Protein AF-A0A8R7Q4R1-F1 (afdb_monomer_lite)

Foldseek 3Di:
DDDDDDDDDDDDDPPDPVVVVVVVVVVVVVVVVVVVVVVVVVVVVVVVVVVVVLVVLCVVLVVPDPDDDSVNSVVSVVVVVVVVVVVVVVVVVVVVVVVVVVVVVVVVVVVVVVVVVVVVVVVVVVVVVVVVVVVVVVVVCVVVDDDDDDDDDDDDDDDDDDD

Organism: Triticum urartu (NCBI:txid4572)

Sequence (163 aa):
MVADAQSSNSMAGSSSSAAEKHVDRLVFSYLSSSIHFHLSDDLCAVGDQLNDLFVELSSMLDHDRQNSGKATVLGDAARVLRDLITQVESLRKEQSTLLTEHQYVSSEKTKLQDENTTLRAQIIELQNELRARIGNNSVNLCSLGVPHPIGRSYTTNLATHPT

pLDDT: mean 78.42, std 20.01, range [39.06, 98.75]

Radius of gyration: 53.76 Å; chains: 1; bounding box: 153×29×127 Å

Secondary structure (DSSP, 8-state):
----------------HHHHHHHHHHHHHHHHHHHHHHHHHHHHHHHHHHHHHHHHHHHHTT---TT--HHHHHHHHHHHHHHHHHHHHHHHHHHHHHHHHHHHHHHHHHHHHHHHHHHHHHHHHHHHHHHHHHHHHHHHHTTS-------------------

InterPro domains:
  IPR036638 Helix-loop-helix DNA-binding domain superfamily [G3DSA:4.10.280.10] (48-110)
  IPR036638 Helix-loop-helix DNA-binding domain superfamily [SSF47459] (48-101)
  IPR057075 Iron-related transcription factor 3, bHLH domain [PF23177] (48-121)

Structure (mmCIF, N/CA/C/O backbone):
data_AF-A0A8R7Q4R1-F1
#
_entry.id   AF-A0A8R7Q4R1-F1
#
loop_
_atom_site.group_PDB
_atom_site.id
_atom_site.type_symbol
_atom_site.label_atom_id
_atom_site.label_alt_id
_atom_site.label_comp_id
_atom_site.label_asym_id
_atom_site.label_entity_id
_atom_site.label_seq_id
_atom_site.pdbx_PDB_ins_code
_atom_site.Cartn_x
_atom_site.Cartn_y
_atom_site.Cartn_z
_atom_site.occupancy
_atom_site.B_iso_or_equiv
_atom_site.auth_seq_id
_atom_site.auth_comp_id
_atom_site.auth_asym_id
_atom_site.auth_atom_id
_atom_site.pdbx_PDB_model_num
ATOM 1 N N . MET A 1 1 ? 104.765 -3.222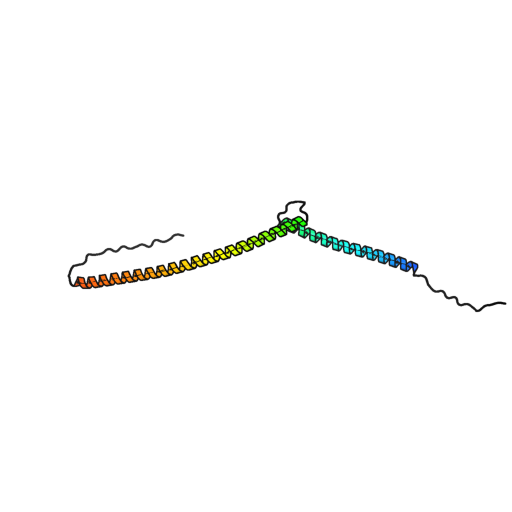 -63.427 1.00 41.38 1 MET A N 1
ATOM 2 C CA . MET A 1 1 ? 104.046 -4.275 -64.175 1.00 41.38 1 MET A CA 1
ATOM 3 C C . MET A 1 1 ? 103.553 -5.299 -63.158 1.00 41.38 1 MET A C 1
ATOM 5 O O . MET A 1 1 ? 104.391 -5.804 -62.430 1.00 41.38 1 MET A O 1
ATOM 9 N N . VAL A 1 2 ? 102.252 -5.247 -62.830 1.00 43.53 2 VAL A N 1
ATOM 10 C CA . VAL A 1 2 ? 101.205 -6.272 -63.123 1.00 43.53 2 VAL A CA 1
ATOM 11 C C . VAL A 1 2 ? 101.366 -7.495 -62.196 1.00 43.53 2 VAL A C 1
ATOM 13 O O . VAL A 1 2 ? 102.345 -8.212 -62.332 1.00 43.53 2 VAL A O 1
ATOM 16 N N . ALA A 1 3 ? 100.659 -7.591 -61.061 1.00 54.75 3 ALA A N 1
ATOM 17 C CA . ALA A 1 3 ? 99.240 -7.950 -60.838 1.00 54.75 3 ALA A CA 1
ATOM 18 C C . ALA A 1 3 ? 98.929 -9.438 -61.112 1.00 54.75 3 ALA A C 1
ATOM 20 O O . ALA A 1 3 ? 99.067 -9.891 -62.240 1.00 54.75 3 ALA A O 1
ATOM 21 N N . ASP A 1 4 ? 98.583 -10.193 -60.059 1.00 48.62 4 ASP A N 1
ATOM 22 C CA . ASP A 1 4 ? 97.264 -10.829 -59.857 1.00 48.62 4 ASP A CA 1
ATOM 23 C C . ASP A 1 4 ? 97.340 -12.024 -58.891 1.00 48.62 4 ASP A C 1
ATOM 25 O O . ASP A 1 4 ? 98.078 -12.989 -59.087 1.00 48.62 4 ASP A O 1
ATOM 29 N N . ALA A 1 5 ? 96.538 -11.939 -57.826 1.00 61.22 5 ALA A N 1
ATOM 30 C CA . ALA A 1 5 ? 96.245 -13.024 -56.901 1.00 61.22 5 ALA A CA 1
ATOM 31 C C . ALA A 1 5 ? 94.917 -13.680 -57.304 1.00 61.22 5 ALA A C 1
ATOM 33 O O . ALA A 1 5 ? 93.940 -13.005 -57.630 1.00 61.22 5 ALA A O 1
ATOM 34 N N . GLN A 1 6 ? 94.898 -15.010 -57.286 1.00 54.22 6 GLN A N 1
ATOM 35 C CA . GLN A 1 6 ? 93.768 -15.840 -57.683 1.00 54.22 6 GLN A CA 1
ATOM 36 C C . GLN A 1 6 ? 92.544 -15.681 -56.767 1.00 54.22 6 GLN A C 1
ATOM 38 O O . GLN A 1 6 ? 92.605 -15.909 -55.565 1.00 54.22 6 GLN A O 1
ATOM 43 N N . SER A 1 7 ? 91.417 -15.385 -57.419 1.00 59.97 7 SER A N 1
ATOM 44 C CA . SER A 1 7 ? 90.127 -16.083 -57.338 1.00 59.97 7 SER A CA 1
ATOM 45 C C . SER A 1 7 ? 89.631 -16.556 -55.964 1.00 59.97 7 SER A C 1
ATOM 47 O O . SER A 1 7 ? 90.002 -17.616 -55.464 1.00 59.97 7 SER A O 1
ATOM 49 N N . SER A 1 8 ? 88.611 -15.864 -55.459 1.00 54.34 8 SER A N 1
ATOM 50 C CA . SER A 1 8 ? 87.566 -16.461 -54.626 1.00 54.34 8 SER A CA 1
ATOM 51 C C . SER A 1 8 ? 86.224 -15.851 -55.010 1.00 54.34 8 SER A C 1
ATOM 53 O O . SER A 1 8 ? 85.855 -14.780 -54.540 1.00 54.34 8 SER A O 1
ATOM 55 N N . ASN A 1 9 ? 85.494 -16.556 -55.871 1.00 60.00 9 ASN A N 1
ATOM 56 C CA . ASN A 1 9 ? 84.068 -16.338 -56.052 1.00 60.00 9 ASN A CA 1
ATOM 57 C C . ASN A 1 9 ? 83.332 -17.428 -55.268 1.00 60.00 9 ASN A C 1
ATOM 59 O O . ASN A 1 9 ? 83.452 -18.605 -55.595 1.00 60.00 9 ASN A O 1
ATOM 63 N N . SER A 1 10 ? 82.529 -17.039 -54.280 1.00 46.22 10 SER A N 1
ATOM 64 C CA . SER A 1 10 ? 81.293 -17.757 -53.965 1.00 46.22 10 SER A CA 1
ATOM 65 C C . SER A 1 10 ? 80.272 -16.755 -53.442 1.00 46.22 10 SER A C 1
ATOM 67 O O . SER A 1 10 ? 80.301 -16.332 -52.289 1.00 46.22 10 SER A O 1
ATOM 69 N N . MET A 1 11 ? 79.398 -16.331 -54.354 1.00 59.62 11 MET A N 1
ATOM 70 C CA . MET A 1 11 ? 78.109 -15.749 -54.019 1.00 59.62 11 MET A CA 1
ATOM 71 C C . MET A 1 11 ? 77.162 -16.891 -53.657 1.00 59.62 11 MET A C 1
ATOM 73 O O . MET A 1 11 ? 76.948 -17.789 -54.468 1.00 59.62 11 MET A O 1
ATOM 77 N N . ALA A 1 12 ? 76.518 -16.805 -52.499 1.00 48.03 12 ALA A N 1
ATOM 78 C CA . ALA A 1 12 ? 75.252 -17.483 -52.273 1.00 48.03 12 ALA A CA 1
ATOM 79 C C . ALA A 1 12 ? 74.333 -16.574 -51.450 1.00 48.03 12 ALA A C 1
ATOM 81 O O . ALA A 1 12 ? 74.454 -16.469 -50.235 1.00 48.03 12 ALA A O 1
ATOM 82 N N . GLY A 1 13 ? 73.406 -15.920 -52.154 1.00 45.16 13 GLY A N 1
ATOM 83 C CA . GLY A 1 13 ? 72.029 -15.833 -51.674 1.00 45.16 13 GLY A CA 1
ATOM 84 C C . GLY A 1 13 ? 71.615 -14.651 -50.803 1.00 45.16 13 GLY A C 1
ATOM 85 O O . GLY A 1 13 ? 70.771 -14.837 -49.935 1.00 45.16 13 GLY A O 1
ATOM 86 N N . SER A 1 14 ? 72.088 -13.430 -51.057 1.00 53.94 14 SER A N 1
ATOM 87 C CA . SER A 1 14 ? 71.345 -12.233 -50.625 1.00 53.94 14 SER A CA 1
ATOM 88 C C . SER A 1 14 ? 70.137 -12.011 -51.542 1.00 53.94 14 SER A C 1
ATOM 90 O O . SER A 1 14 ? 70.165 -11.133 -52.399 1.00 53.94 14 SER A O 1
ATOM 92 N N . SER A 1 15 ? 69.083 -12.813 -51.395 1.00 52.09 15 SER A N 1
ATOM 93 C CA . SER A 1 15 ? 67.888 -12.707 -52.245 1.00 52.09 15 SER A CA 1
ATOM 94 C C . SER A 1 15 ? 66.622 -13.005 -51.444 1.00 52.09 15 SER A C 1
ATOM 96 O O . SER A 1 15 ? 66.010 -14.049 -51.627 1.00 52.09 15 SER A O 1
ATOM 98 N N . SER A 1 16 ? 66.230 -12.118 -50.527 1.00 55.97 16 SER A N 1
ATOM 99 C CA . SER A 1 16 ? 64.958 -12.297 -49.800 1.00 55.97 16 SER A CA 1
ATOM 100 C C . SER A 1 16 ? 64.298 -10.992 -49.347 1.00 55.97 16 SER A C 1
ATOM 102 O O . SER A 1 16 ? 63.078 -10.862 -49.399 1.00 55.97 16 SER A O 1
ATOM 104 N N . SER A 1 17 ? 65.076 -9.956 -49.017 1.00 54.12 17 SER A N 1
ATOM 105 C CA . SER A 1 17 ? 64.540 -8.797 -48.284 1.00 54.12 17 SER A CA 1
ATOM 106 C C . SER A 1 17 ? 63.488 -7.954 -49.022 1.00 54.12 17 SER A C 1
ATOM 108 O O . SER A 1 17 ? 62.735 -7.238 -48.369 1.00 54.12 17 SER A O 1
ATOM 110 N N . ALA A 1 18 ? 63.406 -8.003 -50.356 1.00 55.88 18 ALA A N 1
ATOM 111 C CA . ALA A 1 18 ? 62.391 -7.267 -51.119 1.00 55.88 18 ALA A CA 1
ATOM 112 C C . ALA A 1 18 ? 61.062 -8.036 -51.248 1.00 55.88 18 ALA A C 1
ATOM 114 O O . ALA A 1 18 ? 59.997 -7.423 -51.201 1.00 55.88 18 ALA A O 1
ATOM 115 N N . ALA A 1 19 ? 61.123 -9.367 -51.371 1.00 53.72 19 ALA A N 1
ATOM 116 C CA . ALA A 1 19 ? 59.941 -10.226 -51.422 1.00 53.72 19 ALA A CA 1
ATOM 117 C C . ALA A 1 19 ? 59.347 -10.431 -50.018 1.00 53.72 19 ALA A C 1
ATOM 119 O O . ALA A 1 19 ? 58.135 -10.314 -49.861 1.00 53.72 19 ALA A O 1
ATOM 120 N N . GLU A 1 20 ? 60.186 -10.609 -48.988 1.00 51.62 20 GLU A N 1
ATOM 121 C CA . GLU A 1 20 ? 59.748 -10.671 -47.583 1.00 51.62 20 GLU A CA 1
ATOM 122 C C . GLU A 1 20 ? 59.051 -9.382 -47.138 1.00 51.62 20 GLU A C 1
ATOM 124 O O . GLU A 1 20 ? 57.951 -9.451 -46.610 1.00 51.62 20 GLU A O 1
ATOM 129 N N . LYS A 1 21 ? 59.589 -8.192 -47.455 1.00 58.66 21 LYS A N 1
ATOM 130 C CA . LYS A 1 21 ? 58.930 -6.911 -47.113 1.00 58.66 21 LYS A CA 1
ATOM 131 C C . LYS A 1 21 ? 57.552 -6.739 -47.759 1.00 58.66 21 LYS A C 1
ATOM 133 O O . LYS A 1 21 ? 56.694 -6.053 -47.205 1.00 58.66 21 LYS A O 1
ATOM 138 N N . HIS A 1 22 ? 57.337 -7.317 -48.942 1.00 59.22 22 HIS A N 1
ATOM 139 C CA . HIS A 1 22 ? 56.038 -7.284 -49.613 1.00 59.22 22 HIS A CA 1
ATOM 140 C C . HIS A 1 22 ? 55.054 -8.271 -48.973 1.00 59.22 22 HIS A C 1
ATOM 142 O O . HIS A 1 22 ? 53.884 -7.938 -48.794 1.00 59.22 22 HIS A O 1
ATOM 148 N N . VAL A 1 23 ? 55.529 -9.456 -48.585 1.00 67.94 23 VAL A N 1
ATOM 149 C CA . VAL A 1 23 ? 54.731 -10.456 -47.865 1.00 67.94 23 VAL A CA 1
ATOM 150 C C . VAL A 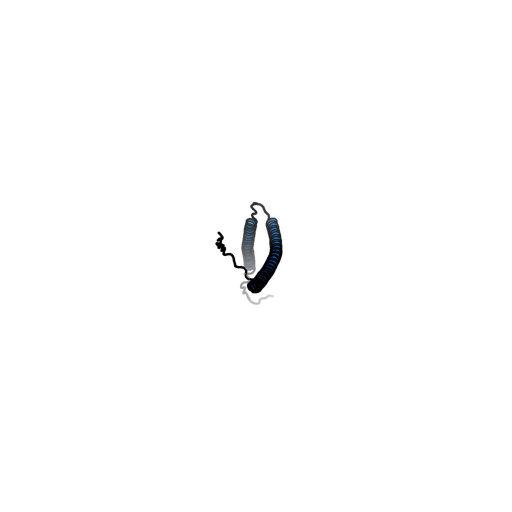1 23 ? 54.376 -9.959 -46.467 1.00 67.94 23 VAL A C 1
ATOM 152 O O . VAL A 1 23 ? 53.205 -10.004 -46.119 1.00 67.94 23 VAL A O 1
ATOM 155 N N . ASP A 1 24 ? 55.308 -9.371 -45.719 1.00 70.19 24 ASP A N 1
ATOM 156 C CA . ASP A 1 24 ? 55.043 -8.772 -44.405 1.00 70.19 24 ASP A CA 1
ATOM 157 C C . ASP A 1 24 ? 54.012 -7.648 -44.489 1.00 70.19 24 ASP A C 1
ATOM 159 O O . ASP A 1 24 ? 53.122 -7.545 -43.648 1.00 70.19 24 ASP A O 1
ATOM 163 N N . ARG A 1 25 ? 54.073 -6.821 -45.542 1.00 70.19 25 ARG A N 1
ATOM 164 C CA . ARG A 1 25 ? 53.079 -5.768 -45.782 1.00 70.19 25 ARG A CA 1
ATOM 165 C C . ARG A 1 25 ? 51.702 -6.341 -46.109 1.00 70.19 25 ARG A C 1
ATOM 167 O O . ARG A 1 25 ? 50.700 -5.794 -45.651 1.00 70.19 25 ARG A O 1
ATOM 174 N N . LEU A 1 26 ? 51.640 -7.416 -46.893 1.00 79.94 26 LEU A N 1
ATOM 175 C CA . LEU A 1 26 ? 50.389 -8.114 -47.185 1.00 79.94 26 LEU A CA 1
ATOM 176 C C . LEU A 1 26 ? 49.839 -8.792 -45.930 1.00 79.94 26 LEU A C 1
ATOM 178 O O . LEU A 1 26 ? 48.674 -8.590 -45.621 1.00 79.94 26 LEU A O 1
ATOM 182 N N . VAL A 1 27 ? 50.661 -9.514 -45.170 1.00 80.75 27 VAL A N 1
ATOM 183 C CA . VAL A 1 27 ? 50.276 -10.149 -43.903 1.00 80.75 27 VAL A CA 1
ATOM 184 C C . VAL A 1 27 ? 49.780 -9.099 -42.921 1.00 80.75 27 VAL A C 1
ATOM 186 O O . VAL A 1 27 ? 48.709 -9.276 -42.361 1.00 80.75 27 VAL A O 1
ATOM 189 N N . PHE A 1 28 ? 50.478 -7.970 -42.779 1.00 77.75 28 PHE A N 1
ATOM 190 C CA . PHE A 1 28 ? 50.035 -6.857 -41.942 1.00 77.75 28 PHE A CA 1
ATOM 191 C C . PHE A 1 28 ? 48.702 -6.271 -42.419 1.00 77.75 28 PHE A C 1
ATOM 193 O O . PHE A 1 28 ? 47.811 -6.036 -41.608 1.00 77.75 28 PHE A O 1
ATOM 200 N N . SER A 1 29 ? 48.530 -6.071 -43.730 1.00 74.62 29 SER A N 1
ATOM 201 C CA . SER A 1 29 ? 47.269 -5.590 -44.305 1.00 74.62 29 SER A CA 1
ATOM 202 C C . SER A 1 29 ? 46.121 -6.572 -44.064 1.00 74.62 29 SER A C 1
ATOM 204 O O . SER A 1 29 ? 45.039 -6.148 -43.677 1.00 74.62 29 SER A O 1
ATOM 206 N N . TYR A 1 30 ? 46.352 -7.871 -44.260 1.00 73.94 30 TYR A N 1
ATOM 207 C CA . TYR A 1 30 ? 45.357 -8.922 -44.054 1.00 73.94 30 TYR A CA 1
ATOM 208 C C . TYR A 1 30 ? 45.010 -9.097 -42.576 1.00 73.94 30 TYR A C 1
ATOM 210 O O . TYR A 1 30 ? 43.829 -9.156 -42.249 1.00 73.94 30 TYR A O 1
ATOM 218 N N . LEU A 1 31 ? 46.000 -9.122 -41.677 1.00 81.19 31 LEU A N 1
ATOM 219 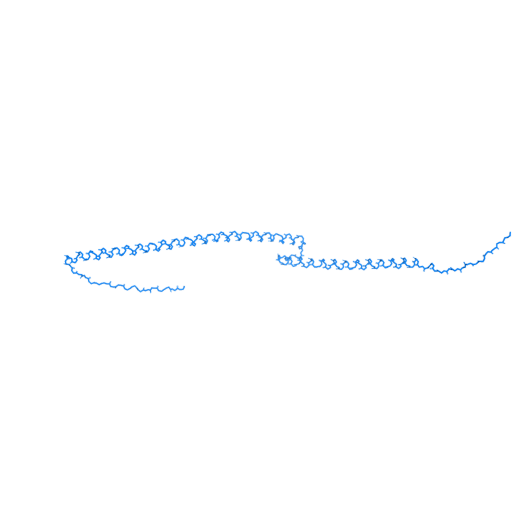C CA . LEU A 1 31 ? 45.760 -9.163 -40.233 1.00 81.19 31 LEU A CA 1
ATOM 220 C C . LEU A 1 31 ? 44.987 -7.925 -39.788 1.00 81.19 31 LEU A C 1
ATOM 222 O O . LEU A 1 31 ? 44.018 -8.058 -39.058 1.00 81.19 31 LEU A O 1
ATOM 226 N N . SER A 1 32 ? 45.362 -6.736 -40.263 1.00 78.00 32 SER A N 1
ATOM 227 C CA . SER A 1 32 ? 44.680 -5.487 -39.914 1.00 78.00 32 SER A CA 1
ATOM 228 C C . SER A 1 32 ? 43.223 -5.473 -40.391 1.00 78.00 32 SER A C 1
ATOM 230 O O . SER A 1 32 ? 42.324 -5.172 -39.610 1.00 78.00 32 SER A O 1
ATOM 232 N N . SER A 1 33 ? 42.956 -5.886 -41.635 1.00 78.44 33 SER A N 1
ATOM 233 C CA . SER A 1 33 ? 41.588 -6.017 -42.154 1.00 78.44 33 SER A CA 1
ATOM 234 C C . SER A 1 33 ? 40.782 -7.102 -41.436 1.00 78.44 33 SER A C 1
ATOM 236 O O . SER A 1 33 ? 39.616 -6.881 -41.125 1.00 78.44 33 SER A O 1
ATOM 238 N N . SER A 1 34 ? 41.394 -8.250 -41.135 1.00 79.31 34 SER A N 1
ATOM 239 C CA . SER A 1 34 ? 40.747 -9.351 -40.413 1.00 79.31 34 SER A CA 1
ATOM 240 C C . SER A 1 34 ? 40.424 -8.970 -38.968 1.00 79.31 34 SER A C 1
ATOM 242 O O . SER A 1 34 ? 39.335 -9.269 -38.490 1.00 79.31 34 SER A O 1
ATOM 244 N N . ILE A 1 35 ? 41.336 -8.274 -38.284 1.00 80.44 35 ILE A N 1
ATOM 245 C CA . ILE A 1 35 ? 41.132 -7.741 -36.933 1.00 80.44 35 ILE A CA 1
ATOM 246 C C . ILE A 1 35 ? 40.010 -6.700 -36.960 1.00 80.44 35 ILE A C 1
ATOM 248 O O . ILE A 1 35 ? 39.074 -6.802 -36.178 1.00 80.44 35 ILE A O 1
ATOM 252 N N . HIS A 1 36 ? 40.044 -5.740 -37.889 1.00 80.19 36 HIS A N 1
ATOM 253 C CA . HIS A 1 36 ? 38.989 -4.731 -38.015 1.00 80.19 36 HIS A CA 1
ATOM 254 C C . HIS A 1 36 ? 37.609 -5.352 -38.273 1.00 80.19 36 HIS A C 1
ATOM 256 O O . HIS A 1 36 ? 36.618 -4.878 -37.722 1.00 80.19 36 HIS A O 1
ATOM 262 N N . PHE A 1 37 ? 37.533 -6.401 -39.096 1.00 76.69 37 PHE A N 1
ATOM 263 C CA . PHE A 1 37 ? 36.289 -7.115 -39.381 1.00 76.69 37 PHE A CA 1
ATOM 264 C C . PHE A 1 37 ? 35.731 -7.797 -38.125 1.00 76.69 37 PHE A C 1
ATOM 266 O O . PHE A 1 37 ? 34.603 -7.510 -37.744 1.00 76.69 37 PHE A O 1
ATOM 273 N N . HIS A 1 38 ? 36.549 -8.581 -37.412 1.00 79.75 38 HIS A N 1
ATOM 274 C CA . HIS A 1 38 ? 36.129 -9.211 -36.155 1.00 79.75 38 HIS A CA 1
ATOM 275 C C . HIS A 1 38 ? 35.716 -8.189 -35.088 1.00 79.75 38 HIS A C 1
ATOM 277 O O . HIS A 1 38 ? 34.671 -8.347 -34.472 1.00 79.75 38 HIS A O 1
ATOM 283 N N . LEU A 1 39 ? 36.478 -7.101 -34.915 1.00 82.31 39 LEU A N 1
ATOM 284 C CA . LEU A 1 39 ? 36.106 -6.034 -33.978 1.00 82.31 39 LEU A CA 1
ATOM 285 C C . LEU A 1 39 ? 34.801 -5.332 -34.383 1.00 82.31 39 LEU A C 1
ATOM 287 O O . LEU A 1 39 ? 34.064 -4.882 -33.510 1.00 82.31 39 LEU A O 1
ATOM 291 N N . SER A 1 40 ? 34.524 -5.209 -35.683 1.00 83.44 40 SER A N 1
ATOM 292 C CA . SER A 1 40 ? 33.281 -4.607 -36.181 1.00 83.44 40 SER A CA 1
ATOM 293 C C . SER A 1 40 ? 32.081 -5.519 -35.945 1.00 83.44 40 SER A C 1
ATOM 295 O O . SER A 1 40 ? 31.039 -5.022 -35.530 1.00 83.44 40 SER A O 1
ATOM 297 N N . ASP A 1 41 ? 32.233 -6.826 -36.161 1.00 81.56 41 ASP A N 1
ATOM 298 C CA . ASP A 1 41 ? 31.194 -7.824 -35.888 1.00 81.56 41 ASP A CA 1
ATOM 299 C C . ASP A 1 41 ? 30.884 -7.899 -34.388 1.00 81.56 41 ASP A C 1
ATOM 301 O O . ASP A 1 41 ? 29.718 -7.827 -33.996 1.00 81.56 41 ASP A O 1
ATOM 305 N N . ASP A 1 42 ? 31.921 -7.942 -33.547 1.00 81.12 42 ASP A N 1
ATOM 306 C CA . ASP A 1 42 ? 31.774 -7.931 -32.089 1.00 81.12 42 ASP A CA 1
ATOM 307 C C . ASP A 1 42 ? 31.093 -6.634 -31.610 1.00 81.12 42 ASP A C 1
ATOM 309 O O . ASP A 1 42 ? 30.190 -6.668 -30.772 1.00 81.12 42 ASP A O 1
ATOM 313 N N . LEU A 1 43 ? 31.468 -5.473 -32.164 1.00 84.56 43 LEU A N 1
ATOM 314 C CA . LEU A 1 43 ? 30.849 -4.185 -31.831 1.00 84.56 43 LEU A CA 1
ATOM 315 C C . LEU A 1 43 ? 29.395 -4.086 -32.321 1.00 84.56 43 LEU A C 1
ATOM 317 O O . LEU A 1 43 ? 28.556 -3.505 -31.629 1.00 84.56 43 LEU A O 1
ATOM 321 N N . CYS A 1 44 ? 29.095 -4.646 -33.494 1.00 83.88 44 CYS A N 1
ATOM 322 C CA . CYS A 1 44 ? 27.748 -4.709 -34.057 1.00 83.88 44 CYS A CA 1
ATOM 323 C C . CYS A 1 44 ? 26.832 -5.562 -33.172 1.00 83.88 44 CYS A C 1
ATOM 325 O O . CYS A 1 44 ? 25.779 -5.090 -32.749 1.00 83.88 44 CYS A O 1
ATOM 327 N N . ALA A 1 45 ? 27.292 -6.755 -32.782 1.00 85.38 45 ALA A N 1
ATOM 328 C CA . ALA A 1 45 ? 26.556 -7.653 -31.897 1.00 85.38 45 ALA A CA 1
ATOM 329 C C . ALA A 1 45 ? 26.236 -7.006 -30.536 1.00 85.38 45 ALA A C 1
ATOM 331 O O . ALA A 1 45 ? 25.126 -7.145 -30.020 1.00 85.38 45 ALA A O 1
ATOM 332 N N . VAL A 1 46 ? 27.177 -6.241 -29.968 1.00 89.25 46 VAL A N 1
ATOM 333 C CA . VAL A 1 46 ? 26.939 -5.457 -28.741 1.00 89.25 46 VAL A CA 1
ATOM 334 C C . VAL A 1 46 ? 25.903 -4.349 -28.970 1.00 89.25 46 VAL A C 1
ATOM 336 O O . VAL A 1 46 ? 25.066 -4.084 -28.102 1.00 89.25 46 VAL A O 1
ATOM 339 N N . GLY A 1 47 ? 25.943 -3.691 -30.129 1.00 87.06 47 GLY A N 1
ATOM 340 C CA . GLY A 1 47 ? 24.976 -2.664 -30.515 1.00 87.06 47 GLY A CA 1
ATOM 341 C C . GLY A 1 47 ? 23.548 -3.200 -30.631 1.00 87.06 47 GLY A C 1
ATOM 342 O O . GLY A 1 47 ? 22.624 -2.563 -30.115 1.00 87.06 47 GLY A O 1
ATOM 343 N N . ASP A 1 48 ? 23.389 -4.371 -31.246 1.00 90.19 48 ASP A N 1
ATOM 344 C CA . ASP A 1 48 ? 22.103 -5.049 -31.424 1.00 90.19 48 ASP A CA 1
ATOM 345 C C . ASP A 1 48 ? 21.525 -5.496 -30.080 1.00 90.19 48 ASP A C 1
ATOM 347 O O . ASP A 1 48 ? 20.397 -5.133 -29.749 1.00 90.19 48 ASP A O 1
ATOM 351 N N . GLN A 1 49 ? 22.333 -6.150 -29.236 1.00 91.75 49 GLN A N 1
ATOM 352 C CA . GLN A 1 49 ? 21.912 -6.555 -27.892 1.00 91.75 49 GLN A CA 1
ATOM 353 C C . GLN A 1 49 ? 21.424 -5.362 -27.056 1.00 91.75 49 GLN A C 1
ATOM 355 O O . GLN A 1 49 ? 20.412 -5.438 -26.355 1.00 91.75 49 GLN A O 1
ATOM 360 N N . LEU A 1 50 ? 22.142 -4.236 -27.112 1.00 89.81 50 LEU A N 1
ATOM 361 C CA . LEU A 1 50 ? 21.735 -3.030 -26.399 1.00 89.81 50 LEU A CA 1
ATOM 362 C C . LEU A 1 50 ? 20.420 -2.473 -26.957 1.00 89.81 50 LEU A C 1
ATOM 364 O O . LEU A 1 50 ? 19.602 -1.947 -26.205 1.00 89.81 50 LEU A O 1
ATOM 368 N N . ASN A 1 51 ? 20.219 -2.553 -28.270 1.00 91.12 51 ASN A N 1
ATOM 369 C CA . ASN A 1 51 ? 18.994 -2.095 -28.902 1.00 91.12 51 ASN A CA 1
ATOM 370 C C . ASN A 1 51 ? 17.789 -2.966 -28.526 1.00 91.12 51 ASN A C 1
ATOM 372 O O . ASN A 1 51 ? 16.732 -2.413 -28.232 1.00 91.12 51 ASN A O 1
ATOM 376 N N . ASP A 1 52 ? 17.967 -4.283 -28.444 1.00 91.38 52 ASP A N 1
ATOM 377 C CA . ASP A 1 52 ? 16.936 -5.214 -27.976 1.00 91.38 52 ASP A CA 1
ATOM 378 C C . ASP A 1 52 ? 16.489 -4.876 -26.548 1.00 91.38 52 ASP A C 1
ATOM 380 O O . ASP A 1 52 ? 15.292 -4.777 -26.279 1.00 91.38 52 ASP A O 1
ATOM 384 N N . LEU A 1 53 ? 17.438 -4.564 -25.656 1.00 92.50 53 LEU A N 1
ATOM 385 C CA . LEU A 1 53 ? 17.127 -4.111 -24.297 1.00 92.50 53 LEU A CA 1
ATOM 386 C C . LEU A 1 53 ? 16.336 -2.791 -24.286 1.00 92.50 53 LEU A C 1
ATOM 388 O O . LEU A 1 53 ? 15.444 -2.601 -23.461 1.00 92.50 53 LEU A O 1
ATOM 392 N N . PHE A 1 54 ? 16.640 -1.863 -25.199 1.00 90.62 54 PHE A N 1
ATOM 393 C CA . PHE A 1 54 ? 15.865 -0.627 -25.337 1.00 90.62 54 PHE A CA 1
ATOM 394 C C . PHE A 1 54 ? 14.437 -0.885 -25.817 1.00 90.62 54 PHE A C 1
ATOM 396 O O . PHE A 1 54 ? 13.518 -0.206 -25.354 1.00 90.62 54 PHE A O 1
ATOM 403 N N . VAL A 1 55 ? 14.244 -1.840 -26.727 1.00 89.31 55 VAL A N 1
ATOM 404 C CA . VAL A 1 55 ? 12.916 -2.237 -27.210 1.00 89.31 55 VAL A CA 1
ATOM 405 C C . VAL A 1 55 ? 12.113 -2.888 -26.086 1.00 89.31 55 VAL A C 1
ATOM 407 O O . VAL A 1 55 ? 10.968 -2.498 -25.865 1.00 89.31 55 VAL A O 1
ATOM 410 N N . GLU A 1 56 ? 12.717 -3.807 -25.331 1.00 91.88 56 GLU A N 1
ATOM 411 C CA . GLU A 1 56 ? 12.090 -4.444 -24.167 1.00 91.88 56 GLU A CA 1
ATOM 412 C C . GLU A 1 56 ? 11.714 -3.417 -23.090 1.00 91.88 56 GLU A C 1
ATOM 414 O O . GLU A 1 56 ? 10.581 -3.385 -22.616 1.00 91.88 56 GLU A O 1
ATOM 419 N N . LEU A 1 57 ? 12.625 -2.503 -22.749 1.00 91.94 57 LEU A N 1
ATOM 420 C CA . LEU A 1 57 ? 12.330 -1.448 -21.782 1.00 91.94 57 LEU A CA 1
ATOM 421 C C . LEU A 1 57 ? 11.205 -0.522 -22.270 1.00 91.94 57 LEU A C 1
ATOM 423 O O . LEU A 1 57 ? 10.355 -0.116 -21.484 1.00 91.94 57 LEU A O 1
ATOM 427 N N . SER A 1 58 ? 11.183 -0.189 -23.561 1.00 89.88 58 SER A N 1
ATOM 428 C CA . SER A 1 58 ? 10.127 0.651 -24.140 1.00 89.88 58 SER A CA 1
ATOM 429 C C . SER A 1 58 ? 8.763 -0.038 -24.095 1.00 89.88 58 SER A C 1
ATOM 431 O O . SER A 1 58 ? 7.769 0.622 -23.799 1.00 89.88 58 SER A O 1
ATOM 433 N N . SER A 1 59 ? 8.713 -1.352 -24.343 1.00 89.25 59 SER A N 1
ATOM 434 C CA . SER A 1 59 ? 7.468 -2.122 -24.274 1.00 89.25 59 SER A CA 1
ATOM 435 C C . SER A 1 59 ? 6.948 -2.231 -22.841 1.00 89.25 59 SER A C 1
ATOM 437 O O . SER A 1 59 ? 5.761 -2.027 -22.619 1.00 89.25 59 SER A O 1
ATOM 439 N N . MET A 1 60 ? 7.828 -2.439 -21.854 1.00 91.12 60 MET A N 1
ATOM 440 C CA . MET A 1 60 ? 7.462 -2.435 -20.430 1.00 91.12 60 MET A CA 1
ATOM 441 C C . MET A 1 60 ? 6.901 -1.094 -19.943 1.00 91.12 60 MET A C 1
ATOM 443 O O . MET A 1 60 ? 6.152 -1.054 -18.970 1.00 91.12 60 MET A O 1
ATOM 447 N N . LEU A 1 61 ? 7.306 0.008 -20.575 1.00 90.00 61 LEU A N 1
ATOM 448 C CA . LEU A 1 61 ? 6.825 1.354 -20.266 1.00 90.00 61 LEU A CA 1
ATOM 449 C C . LEU A 1 61 ? 5.555 1.727 -21.048 1.00 90.00 61 LEU A C 1
ATOM 451 O O . LEU A 1 61 ? 5.171 2.897 -21.027 1.00 90.00 61 LEU A O 1
ATOM 455 N N . ASP A 1 62 ? 4.943 0.773 -21.763 1.00 82.12 62 ASP A N 1
ATOM 456 C CA . ASP A 1 62 ? 3.817 0.981 -22.684 1.00 82.12 62 ASP A CA 1
ATOM 457 C C . ASP A 1 62 ? 4.087 2.110 -23.699 1.00 82.12 62 ASP A C 1
ATOM 459 O O . ASP A 1 62 ? 3.196 2.863 -24.107 1.00 82.12 62 ASP A O 1
ATOM 463 N N . HIS A 1 63 ? 5.351 2.272 -24.108 1.00 74.69 63 HIS A N 1
ATOM 464 C CA . HIS A 1 63 ? 5.738 3.308 -25.053 1.00 74.69 63 HIS A CA 1
ATOM 465 C C . HIS A 1 63 ? 5.421 2.856 -26.480 1.00 74.69 63 HIS A C 1
ATOM 467 O O . HIS A 1 63 ? 6.286 2.416 -27.227 1.00 74.69 63 HIS A O 1
ATOM 473 N N . ASP A 1 64 ? 4.166 3.023 -26.891 1.00 64.25 64 ASP A N 1
ATOM 474 C CA . ASP A 1 64 ? 3.669 2.636 -28.222 1.00 64.25 64 ASP A CA 1
ATOM 475 C C . ASP A 1 64 ? 4.195 3.540 -29.364 1.00 64.25 64 ASP A C 1
ATOM 477 O O . ASP A 1 64 ? 3.748 3.501 -30.514 1.00 64.25 64 ASP A O 1
ATOM 481 N N . ARG A 1 65 ? 5.139 4.440 -29.057 1.00 59.09 65 ARG A N 1
ATOM 482 C CA . ARG A 1 65 ? 5.566 5.493 -29.972 1.00 59.09 65 ARG A CA 1
ATOM 483 C C . ARG A 1 65 ? 6.801 5.059 -30.753 1.00 59.09 65 ARG A C 1
ATOM 485 O O . ARG A 1 65 ? 7.905 5.016 -30.224 1.00 59.09 65 ARG A O 1
ATOM 492 N N . GLN A 1 66 ? 6.597 4.845 -32.051 1.00 56.06 66 GLN A N 1
ATOM 493 C CA . GLN A 1 66 ? 7.573 4.506 -33.103 1.00 56.06 66 GLN A CA 1
ATOM 494 C C . GLN A 1 66 ? 8.764 5.494 -33.274 1.00 56.06 66 GLN A C 1
ATOM 496 O O . GLN A 1 66 ? 9.379 5.543 -34.335 1.00 56.06 66 GLN A O 1
ATOM 501 N N . ASN A 1 67 ? 9.100 6.328 -32.281 1.00 56.22 67 ASN A N 1
ATOM 502 C CA . ASN A 1 67 ? 10.166 7.333 -32.371 1.00 56.22 67 ASN A CA 1
ATOM 503 C C . ASN A 1 67 ? 10.747 7.815 -31.025 1.00 56.22 67 ASN A C 1
ATOM 505 O O . ASN A 1 67 ? 11.394 8.865 -30.986 1.00 56.22 67 ASN A O 1
ATOM 509 N N . SER A 1 68 ? 10.551 7.099 -29.915 1.00 67.94 68 SER A N 1
ATOM 510 C CA . SER A 1 68 ? 11.225 7.458 -28.663 1.00 67.94 68 SER A CA 1
ATOM 511 C C . SER A 1 68 ? 12.723 7.208 -28.754 1.00 67.94 68 SER A C 1
ATOM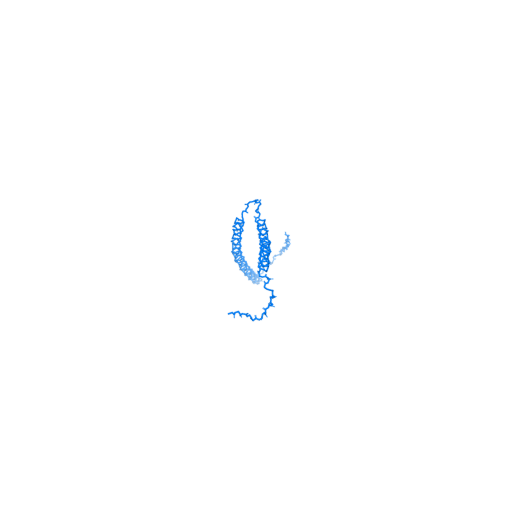 513 O O . SER A 1 68 ? 13.186 6.070 -28.775 1.00 67.94 68 SER A O 1
ATOM 515 N N . GLY A 1 69 ? 13.501 8.291 -28.786 1.00 84.81 69 GLY A N 1
ATOM 516 C CA . GLY A 1 69 ? 14.952 8.198 -28.694 1.00 84.81 69 GLY A CA 1
ATOM 517 C C . GLY A 1 69 ? 15.386 7.519 -27.390 1.00 84.81 69 GLY A C 1
ATOM 518 O O . GLY A 1 69 ? 14.724 7.651 -26.360 1.00 84.81 69 GLY A O 1
ATOM 519 N N . LYS A 1 70 ? 16.540 6.842 -27.415 1.00 89.50 70 LYS A N 1
ATOM 520 C CA . LYS A 1 70 ? 17.107 6.105 -26.265 1.00 89.50 70 LYS A CA 1
ATOM 521 C C . LYS A 1 70 ? 17.158 6.941 -24.975 1.00 89.50 70 LYS A C 1
ATOM 523 O O . LYS A 1 70 ? 16.877 6.434 -23.896 1.00 89.50 70 LYS A O 1
ATOM 528 N N . ALA A 1 71 ? 17.447 8.240 -25.084 1.00 90.81 71 ALA A N 1
ATOM 529 C CA . ALA A 1 71 ? 17.453 9.158 -23.943 1.00 90.81 71 ALA A CA 1
ATOM 530 C C . ALA A 1 71 ? 16.063 9.350 -23.306 1.00 90.81 71 ALA A C 1
ATOM 532 O O . ALA A 1 71 ? 15.958 9.423 -22.085 1.00 90.81 71 ALA A O 1
ATOM 533 N N . THR A 1 72 ? 15.000 9.403 -24.115 1.00 90.31 72 THR A N 1
ATOM 534 C CA . THR A 1 72 ? 13.617 9.511 -23.630 1.00 90.31 72 THR A CA 1
ATOM 535 C C . THR A 1 72 ? 13.207 8.243 -22.894 1.00 90.31 72 THR A C 1
ATOM 537 O O . THR A 1 72 ? 12.705 8.345 -21.782 1.00 90.31 72 THR A O 1
ATOM 540 N N . VAL A 1 73 ? 13.508 7.066 -23.456 1.00 91.44 73 VAL A N 1
ATOM 541 C CA . VAL A 1 73 ? 13.210 5.767 -22.826 1.00 91.44 73 VAL A CA 1
ATOM 542 C C . VAL A 1 73 ? 13.867 5.663 -21.447 1.00 91.44 73 VAL A C 1
ATOM 544 O O . VAL A 1 73 ? 13.197 5.339 -20.471 1.00 91.44 73 VAL A O 1
ATOM 547 N N . LEU A 1 74 ? 15.154 6.013 -21.325 1.00 94.12 74 LEU A N 1
ATOM 548 C CA . LEU A 1 74 ? 15.839 6.020 -20.022 1.00 94.12 74 LEU A CA 1
ATOM 549 C C . LEU A 1 74 ? 15.274 7.074 -19.068 1.00 94.12 74 LEU A C 1
ATOM 551 O O . LEU A 1 74 ? 15.145 6.812 -17.874 1.00 94.12 74 LEU A O 1
ATOM 555 N N . GLY A 1 75 ? 14.955 8.266 -19.575 1.00 93.69 75 GLY A N 1
ATOM 556 C CA . GLY A 1 75 ? 14.374 9.343 -18.776 1.00 93.69 75 GLY A CA 1
ATOM 557 C C . GLY A 1 75 ? 13.023 8.951 -18.180 1.00 93.69 75 GLY A C 1
ATOM 558 O O . GLY A 1 75 ? 12.795 9.158 -16.985 1.00 93.69 75 GLY A O 1
ATOM 559 N N . ASP A 1 76 ? 12.166 8.333 -18.990 1.00 92.31 76 ASP A N 1
ATOM 560 C CA . ASP A 1 76 ? 10.860 7.829 -18.577 1.00 92.31 76 ASP A CA 1
ATOM 561 C C . ASP A 1 76 ? 10.995 6.640 -17.623 1.00 92.31 76 ASP A C 1
ATOM 563 O O . ASP A 1 76 ? 10.376 6.663 -16.561 1.00 92.31 76 ASP A O 1
ATOM 567 N N . ALA A 1 77 ? 11.872 5.672 -17.912 1.00 94.81 77 ALA A N 1
ATOM 568 C CA . ALA A 1 77 ? 12.174 4.567 -16.999 1.00 94.81 77 ALA A CA 1
ATOM 569 C C . ALA A 1 77 ? 12.611 5.077 -15.619 1.00 94.81 77 ALA A C 1
ATOM 571 O O . ALA A 1 77 ? 12.089 4.660 -14.585 1.00 94.81 77 ALA A O 1
ATOM 572 N N . ALA A 1 78 ? 13.544 6.033 -15.596 1.00 96.00 78 ALA A N 1
ATOM 573 C CA . ALA A 1 78 ? 14.041 6.621 -14.363 1.00 96.00 78 ALA A CA 1
ATOM 574 C C . ALA A 1 78 ? 12.946 7.395 -13.615 1.00 96.00 78 ALA A C 1
ATOM 576 O O . ALA A 1 78 ? 12.932 7.396 -12.385 1.00 96.00 78 ALA A O 1
ATOM 577 N N . ARG A 1 79 ? 12.037 8.067 -14.334 1.00 96.56 79 ARG A N 1
ATOM 578 C CA . ARG A 1 79 ? 10.883 8.752 -13.738 1.00 96.56 79 ARG A CA 1
ATOM 579 C C . ARG A 1 79 ? 9.917 7.757 -13.106 1.00 96.56 79 ARG A C 1
ATOM 581 O O . ARG A 1 79 ? 9.634 7.899 -11.924 1.00 96.56 79 ARG A O 1
ATOM 588 N N . VAL A 1 80 ? 9.499 6.735 -13.850 1.00 96.12 80 VAL A N 1
ATOM 589 C CA . VAL A 1 80 ? 8.600 5.685 -13.351 1.00 96.12 80 VAL A CA 1
ATOM 590 C C . VAL A 1 80 ? 9.202 4.991 -12.133 1.00 96.12 80 VAL A C 1
ATOM 592 O O . VAL A 1 80 ? 8.504 4.798 -11.143 1.00 96.12 80 VAL A O 1
ATOM 595 N N . LEU A 1 81 ? 10.504 4.688 -12.150 1.00 97.50 81 LEU A N 1
ATOM 596 C CA . LEU A 1 81 ? 11.185 4.089 -11.004 1.00 97.50 81 LEU A CA 1
ATOM 597 C C . LEU A 1 81 ? 11.132 4.992 -9.763 1.00 97.50 81 LEU A C 1
ATOM 599 O O . LEU A 1 81 ? 10.829 4.506 -8.676 1.00 97.50 81 LEU A O 1
ATOM 603 N N . ARG A 1 82 ? 11.393 6.299 -9.907 1.00 98.31 82 ARG A N 1
ATOM 604 C CA . ARG A 1 82 ? 11.267 7.252 -8.789 1.00 98.31 82 ARG A CA 1
ATOM 605 C C . ARG A 1 82 ? 9.837 7.301 -8.259 1.00 98.31 82 ARG A C 1
ATOM 607 O O . ARG A 1 82 ? 9.648 7.211 -7.050 1.00 98.31 82 ARG A O 1
ATOM 614 N N . ASP A 1 83 ? 8.856 7.380 -9.153 1.00 97.94 83 ASP A N 1
ATOM 615 C CA . ASP A 1 83 ? 7.440 7.429 -8.788 1.00 97.94 83 ASP A CA 1
ATOM 616 C C . ASP A 1 83 ? 7.018 6.145 -8.044 1.00 97.94 83 ASP A C 1
ATOM 618 O O . ASP A 1 83 ? 6.283 6.211 -7.057 1.00 97.94 83 ASP A O 1
ATOM 622 N N . LEU A 1 84 ? 7.508 4.973 -8.465 1.00 98.25 84 LEU A N 1
ATOM 623 C CA . LEU A 1 84 ? 7.273 3.695 -7.782 1.00 98.25 84 LEU A CA 1
ATOM 624 C C . LEU A 1 84 ? 7.930 3.646 -6.401 1.00 98.25 84 LEU A C 1
ATOM 626 O O . LEU A 1 84 ? 7.300 3.197 -5.446 1.00 98.25 84 LEU A O 1
ATOM 630 N N . ILE A 1 85 ? 9.170 4.125 -6.274 1.00 98.38 85 ILE A N 1
ATOM 631 C CA . ILE A 1 85 ? 9.864 4.201 -4.980 1.00 98.38 85 ILE A CA 1
ATOM 632 C C . ILE A 1 85 ? 9.059 5.071 -4.010 1.00 98.38 85 ILE A C 1
ATOM 634 O O . ILE A 1 85 ? 8.764 4.631 -2.900 1.00 98.38 85 ILE A O 1
ATOM 638 N N . THR A 1 86 ? 8.620 6.257 -4.442 1.00 98.56 86 THR A N 1
ATOM 639 C CA . THR A 1 86 ? 7.789 7.145 -3.617 1.00 98.56 86 THR A CA 1
ATOM 640 C C . THR A 1 86 ? 6.458 6.496 -3.227 1.00 98.56 86 THR A C 1
ATOM 642 O O . THR A 1 86 ? 6.029 6.616 -2.079 1.00 98.56 86 THR A O 1
ATOM 645 N N . GLN A 1 87 ? 5.809 5.767 -4.140 1.00 98.56 87 GLN A N 1
ATOM 646 C CA . GLN A 1 87 ? 4.580 5.027 -3.830 1.00 98.56 87 GLN A CA 1
ATOM 647 C C . GLN A 1 87 ? 4.813 3.935 -2.781 1.00 98.56 87 GLN A C 1
ATOM 649 O O . GLN A 1 87 ? 4.047 3.833 -1.824 1.00 98.56 87 GLN A O 1
ATOM 654 N N . VAL A 1 88 ? 5.889 3.155 -2.912 1.00 98.69 88 VAL A N 1
ATOM 655 C CA . VAL A 1 88 ? 6.264 2.125 -1.932 1.00 98.69 88 VAL A CA 1
ATOM 656 C C . VAL A 1 88 ? 6.545 2.746 -0.563 1.00 98.69 88 VAL A C 1
ATOM 658 O O . VAL A 1 88 ? 6.094 2.222 0.454 1.00 98.69 88 VAL A O 1
ATOM 661 N N . GLU A 1 89 ? 7.254 3.872 -0.507 1.00 98.62 89 GLU A N 1
ATOM 662 C CA . GLU A 1 89 ? 7.516 4.585 0.747 1.00 98.62 89 GLU A CA 1
ATOM 663 C C . GLU A 1 89 ? 6.226 5.102 1.398 1.00 98.62 89 GLU A C 1
ATOM 665 O O . GLU A 1 89 ? 6.033 4.932 2.605 1.00 98.62 89 GLU A O 1
ATOM 670 N N . SER A 1 90 ? 5.312 5.667 0.602 1.00 98.62 90 SER A N 1
ATOM 671 C CA . SER A 1 90 ? 3.995 6.114 1.069 1.00 98.62 90 SER A CA 1
ATOM 672 C C . SER A 1 90 ? 3.171 4.955 1.632 1.00 98.62 90 SER A C 1
ATOM 674 O O . SER A 1 90 ? 2.665 5.052 2.749 1.00 98.62 90 SER A O 1
ATOM 676 N N . LEU A 1 91 ? 3.102 3.830 0.913 1.00 98.75 91 LEU A N 1
ATOM 677 C CA . LEU A 1 91 ? 2.394 2.627 1.358 1.00 98.75 91 LEU A CA 1
ATOM 678 C C . LEU A 1 91 ? 2.980 2.064 2.654 1.00 98.75 91 LEU A C 1
ATOM 680 O O . LEU A 1 91 ? 2.239 1.678 3.551 1.00 98.75 91 LEU A O 1
ATOM 684 N N . ARG A 1 92 ? 4.310 2.057 2.803 1.00 98.62 92 ARG A N 1
ATOM 685 C CA . ARG A 1 92 ? 4.956 1.626 4.055 1.00 98.62 92 ARG A CA 1
ATOM 686 C C . ARG A 1 92 ? 4.594 2.536 5.225 1.00 98.62 92 ARG A C 1
ATOM 688 O O . ARG A 1 92 ? 4.410 2.049 6.342 1.00 98.62 92 ARG A O 1
ATOM 695 N N . LYS A 1 93 ? 4.487 3.845 4.988 1.00 98.56 93 LYS A N 1
ATOM 696 C CA . LYS A 1 93 ? 4.043 4.804 6.005 1.00 98.56 93 LYS A CA 1
ATOM 697 C C . LYS A 1 93 ? 2.583 4.566 6.387 1.00 98.56 93 LYS A C 1
ATOM 699 O O . LYS A 1 93 ? 2.293 4.482 7.575 1.00 98.56 93 LYS A O 1
ATOM 704 N N . GLU A 1 94 ? 1.700 4.406 5.407 1.00 98.62 94 GLU A N 1
ATOM 705 C CA . GLU A 1 94 ? 0.282 4.109 5.632 1.00 98.62 94 GLU A CA 1
ATOM 706 C C . GLU A 1 94 ? 0.094 2.785 6.380 1.00 98.62 94 GLU A C 1
ATOM 708 O O . GLU A 1 94 ? -0.625 2.741 7.371 1.00 98.62 94 GLU A O 1
ATOM 713 N N . GLN A 1 95 ? 0.812 1.731 5.986 1.00 98.62 95 GLN A N 1
ATOM 714 C CA . GLN A 1 95 ? 0.800 0.445 6.680 1.00 98.62 95 GLN A CA 1
ATOM 715 C C . GLN A 1 95 ? 1.224 0.589 8.147 1.00 98.62 95 GLN A C 1
ATOM 717 O O . GLN A 1 95 ? 0.620 -0.025 9.024 1.00 98.62 95 GLN A O 1
ATOM 722 N N . SER A 1 96 ? 2.252 1.398 8.423 1.00 98.50 96 SER A N 1
ATOM 723 C CA . SER A 1 96 ? 2.690 1.689 9.791 1.00 98.50 96 SER A CA 1
ATOM 724 C C . SER A 1 96 ? 1.590 2.397 10.586 1.00 98.50 96 SER A C 1
ATOM 726 O O . SER A 1 96 ? 1.245 1.960 11.682 1.00 98.50 96 SER A O 1
ATOM 728 N N . THR A 1 97 ? 0.977 3.436 10.010 1.00 98.62 97 THR A N 1
ATOM 729 C CA . THR A 1 97 ? -0.153 4.145 10.625 1.00 98.62 97 THR A CA 1
ATOM 730 C C . THR A 1 97 ? -1.320 3.197 10.903 1.00 98.62 97 THR A C 1
ATOM 732 O O . THR A 1 97 ? -1.765 3.098 12.046 1.00 98.62 97 THR A O 1
ATOM 735 N N . LEU A 1 98 ? -1.745 2.412 9.916 1.00 98.75 98 LEU A N 1
ATOM 736 C CA . LEU A 1 98 ? -2.840 1.456 10.063 1.00 98.75 98 LEU A CA 1
ATOM 737 C C . LEU A 1 98 ? -2.543 0.398 11.135 1.00 98.75 98 LEU A C 1
ATOM 739 O O . LEU A 1 98 ? -3.423 0.035 11.913 1.00 98.75 98 LEU A O 1
ATOM 743 N N . LEU A 1 99 ? -1.298 -0.082 11.222 1.00 98.75 99 LEU A N 1
ATOM 744 C CA . LEU A 1 99 ? -0.891 -1.028 12.260 1.00 98.75 99 LEU A CA 1
ATOM 745 C C . LEU A 1 99 ? -1.000 -0.406 13.659 1.00 98.75 99 LEU A C 1
ATOM 747 O O . LEU A 1 99 ? -1.474 -1.073 14.580 1.00 98.75 99 LEU A O 1
ATOM 751 N N . THR A 1 100 ? -0.599 0.859 13.820 1.00 98.56 100 THR A N 1
ATOM 752 C CA . THR A 1 100 ? -0.739 1.566 15.103 1.00 98.56 100 THR A CA 1
ATOM 753 C C . THR A 1 100 ? -2.202 1.779 15.487 1.00 98.56 100 THR A C 1
ATOM 755 O O . THR A 1 100 ? -2.569 1.548 16.639 1.00 98.56 100 THR A O 1
ATOM 758 N N . GLU A 1 101 ? -3.063 2.128 14.530 1.00 98.56 101 GLU A N 1
ATOM 759 C CA . GLU A 1 101 ? -4.505 2.267 14.757 1.00 98.56 101 GLU A CA 1
ATOM 760 C C . GLU A 1 101 ? -5.142 0.929 15.135 1.00 98.56 101 GLU A C 1
ATOM 762 O O . GLU A 1 101 ? -5.882 0.845 16.115 1.00 98.56 101 GLU A O 1
ATOM 767 N N . HIS A 1 102 ? -4.800 -0.143 14.418 1.00 98.56 102 HIS A N 1
ATOM 768 C CA . HIS A 1 102 ? -5.254 -1.493 14.738 1.00 98.56 102 HIS A CA 1
ATOM 769 C C . HIS A 1 102 ? -4.847 -1.904 16.160 1.00 98.56 102 HIS A C 1
ATOM 771 O O . HIS A 1 102 ? -5.668 -2.421 16.919 1.00 98.56 102 HIS A O 1
ATOM 777 N N . GLN A 1 103 ? -3.591 -1.659 16.546 1.00 98.69 103 GLN A N 1
ATOM 778 C CA . GLN A 1 103 ? -3.111 -1.939 17.900 1.00 98.69 103 GLN A CA 1
ATOM 779 C C . GLN A 1 103 ? -3.876 -1.128 18.950 1.00 98.69 103 GLN A C 1
ATOM 781 O O . GLN A 1 103 ? -4.279 -1.686 19.972 1.00 98.69 103 GLN A O 1
ATOM 786 N N . TYR A 1 104 ? -4.129 0.155 18.685 1.00 98.69 104 TYR A N 1
ATOM 787 C CA . TYR A 1 104 ? -4.912 1.008 19.572 1.00 98.69 104 TYR A CA 1
ATOM 788 C C . TYR A 1 104 ? -6.334 0.466 19.755 1.00 98.69 104 TYR A C 1
ATOM 790 O O . TYR A 1 104 ? -6.739 0.190 20.884 1.00 98.69 104 TYR A O 1
ATOM 798 N N . VAL A 1 105 ? -7.052 0.201 18.661 1.00 98.75 105 VAL A N 1
ATOM 799 C CA . VAL A 1 105 ? -8.412 -0.362 18.691 1.00 98.75 105 VAL A CA 1
ATOM 800 C C . VAL A 1 105 ? -8.442 -1.711 19.409 1.00 98.75 105 VAL A C 1
ATOM 802 O O . VAL A 1 105 ? -9.334 -1.959 20.220 1.00 98.75 105 VAL A O 1
ATOM 805 N N . SER A 1 106 ? -7.455 -2.578 19.166 1.00 98.69 106 SER A N 1
ATOM 806 C CA . SER A 1 106 ? -7.346 -3.856 19.871 1.00 98.69 106 SER A CA 1
ATOM 807 C C . SER A 1 106 ? -7.152 -3.658 21.375 1.00 98.69 106 SER A C 1
ATOM 809 O O . SER A 1 106 ? -7.743 -4.394 22.161 1.00 98.69 106 SER A O 1
ATOM 811 N N . SER A 1 107 ? -6.343 -2.678 21.784 1.00 98.56 107 SER A N 1
ATOM 812 C CA . SER A 1 107 ? -6.107 -2.382 23.199 1.00 98.56 107 SER A CA 1
ATOM 813 C C . SER A 1 107 ? -7.358 -1.834 23.890 1.00 98.56 107 SER A C 1
ATOM 815 O O . SER A 1 107 ? -7.697 -2.278 24.986 1.00 98.56 107 SER A O 1
ATOM 817 N N . GLU A 1 108 ? -8.095 -0.941 23.226 1.00 98.62 108 GLU A N 1
ATOM 818 C CA . GLU A 1 108 ? -9.342 -0.375 23.745 1.00 98.62 108 GLU A CA 1
ATOM 819 C C . GLU A 1 108 ? -10.435 -1.442 23.837 1.00 98.62 108 GLU A C 1
ATOM 821 O O . GLU A 1 108 ? -11.139 -1.523 24.842 1.00 98.62 108 GLU A O 1
ATOM 826 N N . LYS A 1 109 ? -10.526 -2.338 22.845 1.00 98.69 109 LYS A N 1
ATOM 827 C CA . LYS A 1 109 ? -11.427 -3.495 22.897 1.00 98.69 109 LYS A CA 1
ATOM 828 C C . LYS A 1 109 ? -11.171 -4.351 24.139 1.00 98.69 109 LYS A C 1
ATOM 830 O O . LYS A 1 109 ? -12.129 -4.734 24.807 1.00 98.69 109 LYS A O 1
ATOM 835 N N . THR A 1 110 ? -9.907 -4.649 24.445 1.00 98.62 110 THR A N 1
ATOM 836 C CA . THR A 1 110 ? -9.547 -5.437 25.632 1.00 98.62 110 THR A CA 1
ATOM 837 C C . THR A 1 110 ? -9.951 -4.719 26.916 1.00 98.62 110 THR A C 1
ATOM 839 O O . THR A 1 110 ? -10.623 -5.321 27.747 1.00 98.62 110 THR A O 1
ATOM 842 N N . LYS A 1 111 ? -9.649 -3.420 27.052 1.00 98.56 111 LYS A N 1
ATOM 843 C CA . LYS A 1 111 ? -10.050 -2.633 28.233 1.00 98.56 111 LYS A CA 1
ATOM 844 C C . LYS A 1 111 ? -11.562 -2.630 28.440 1.00 98.56 111 LYS A C 1
ATOM 846 O O . LYS A 1 111 ? -12.029 -2.885 29.544 1.00 98.56 111 LYS A O 1
ATOM 851 N N . LEU A 1 112 ? -12.331 -2.411 27.373 1.00 98.75 112 LEU A N 1
ATOM 852 C CA . LEU A 1 112 ? -13.792 -2.442 27.442 1.00 98.75 112 LEU A CA 1
ATOM 853 C C . LEU A 1 112 ? -14.316 -3.825 27.837 1.00 98.75 112 LEU A C 1
ATOM 855 O O . LEU A 1 112 ? -15.304 -3.925 28.562 1.00 98.75 112 LEU A O 1
ATOM 859 N N . GLN A 1 113 ? -13.672 -4.900 27.378 1.00 98.75 113 GLN A N 1
ATOM 860 C CA . GLN A 1 113 ? -14.021 -6.255 27.792 1.00 98.75 113 GLN A CA 1
ATOM 861 C C . GLN A 1 113 ? -13.737 -6.467 29.286 1.00 98.75 113 GLN A C 1
ATOM 863 O O . GLN A 1 113 ? -14.609 -6.975 29.994 1.00 98.75 113 GLN A O 1
ATOM 868 N N . ASP A 1 114 ? -12.583 -6.025 29.780 1.00 98.62 114 ASP A N 1
ATOM 869 C CA . ASP A 1 114 ? -12.210 -6.123 31.194 1.00 98.62 114 ASP A CA 1
ATOM 870 C C . ASP A 1 114 ? -13.170 -5.318 32.087 1.00 98.62 114 ASP A C 1
ATOM 872 O O . ASP A 1 114 ? -13.706 -5.842 33.069 1.00 98.62 114 ASP A O 1
ATOM 876 N N . GLU A 1 115 ? -13.497 -4.083 31.704 1.00 98.62 115 GLU A N 1
ATOM 877 C CA . GLU A 1 115 ? -14.500 -3.260 32.388 1.00 98.62 115 GLU A CA 1
ATOM 878 C C . GLU A 1 115 ? -15.880 -3.927 32.374 1.00 98.62 115 GLU A C 1
ATOM 880 O O . GLU A 1 115 ? -16.557 -3.996 33.401 1.00 98.62 115 GLU A O 1
ATOM 885 N N . ASN A 1 116 ? -16.293 -4.495 31.239 1.00 98.69 116 ASN A N 1
ATOM 886 C CA . ASN A 1 116 ? -17.577 -5.179 31.130 1.00 98.69 116 ASN A CA 1
ATOM 887 C C . ASN A 1 116 ? -17.654 -6.415 32.040 1.00 98.69 116 ASN A C 1
ATOM 889 O O . ASN A 1 116 ? -18.682 -6.644 32.682 1.00 98.69 116 ASN A O 1
ATOM 893 N N . THR A 1 117 ? -16.576 -7.203 32.129 1.00 98.62 117 THR A N 1
ATOM 894 C CA . THR A 1 117 ? -16.518 -8.349 33.054 1.00 98.62 117 THR A CA 1
ATOM 895 C C . THR A 1 117 ? -16.577 -7.898 34.510 1.00 98.62 117 THR A C 1
ATOM 897 O O . THR A 1 117 ? -17.325 -8.482 35.296 1.00 98.62 117 THR A O 1
ATOM 900 N N . THR A 1 118 ? -15.884 -6.809 34.846 1.00 98.69 118 THR A N 1
ATOM 901 C CA . THR A 1 118 ? -15.900 -6.202 36.181 1.00 98.69 118 THR A CA 1
ATOM 902 C C . THR A 1 118 ? -17.306 -5.737 36.560 1.00 98.69 118 THR A C 1
ATOM 904 O O . THR A 1 118 ? -17.811 -6.090 37.625 1.00 98.69 118 THR A O 1
ATOM 907 N N . LEU A 1 119 ? -17.991 -5.019 35.665 1.00 98.75 119 LEU A N 1
ATOM 908 C CA . LEU A 1 119 ? -19.367 -4.568 35.885 1.00 98.75 119 LEU A CA 1
ATOM 909 C C . LEU A 1 119 ? -20.336 -5.744 36.051 1.00 98.75 119 LEU A C 1
ATOM 911 O O . LEU A 1 119 ? -21.194 -5.720 36.931 1.00 98.75 119 LEU A O 1
ATOM 915 N N . ARG A 1 120 ? -20.194 -6.808 35.251 1.00 98.62 120 ARG A N 1
ATOM 916 C CA . ARG A 1 120 ? -21.008 -8.026 35.405 1.00 98.62 120 ARG A CA 1
ATOM 917 C C . ARG A 1 120 ? -20.791 -8.695 36.760 1.00 98.62 120 ARG A C 1
ATOM 919 O O . ARG A 1 120 ? -21.768 -9.129 37.366 1.00 98.62 120 ARG A O 1
ATOM 926 N N . ALA A 1 121 ? -19.551 -8.759 37.241 1.00 98.56 121 ALA A N 1
ATOM 927 C CA . ALA A 1 121 ? -19.246 -9.307 38.559 1.00 98.56 121 ALA A CA 1
ATOM 928 C C . ALA A 1 121 ? -19.919 -8.491 39.675 1.00 98.56 121 ALA A C 1
ATOM 930 O O . ALA A 1 121 ? -20.597 -9.071 40.521 1.00 98.56 121 ALA A O 1
ATOM 931 N N . GLN A 1 122 ? -19.835 -7.157 39.613 1.00 98.62 122 GLN A N 1
ATOM 932 C CA . GLN A 1 122 ? -20.502 -6.263 40.568 1.00 98.62 122 GLN A CA 1
ATOM 933 C C . GLN A 1 122 ? -22.030 -6.405 40.532 1.00 98.62 122 GLN A C 1
ATOM 935 O O . GLN A 1 122 ? -22.677 -6.430 41.576 1.00 98.62 122 GLN A O 1
ATOM 940 N N . ILE A 1 123 ? -22.628 -6.554 39.344 1.00 98.56 123 ILE A N 1
ATOM 941 C CA . ILE A 1 123 ? -24.070 -6.814 39.210 1.00 98.56 123 ILE A CA 1
ATOM 942 C C . ILE A 1 123 ? -24.449 -8.122 39.915 1.00 98.56 123 ILE A C 1
ATOM 944 O O . ILE A 1 123 ? -25.439 -8.155 40.644 1.00 98.56 123 ILE A O 1
ATOM 948 N N . ILE A 1 124 ? -23.674 -9.192 39.718 1.00 98.44 124 ILE A N 1
ATOM 949 C CA . ILE A 1 124 ? -23.921 -10.491 40.361 1.00 98.44 124 ILE A CA 1
ATOM 950 C C . ILE A 1 124 ? -23.775 -10.378 41.884 1.00 98.44 124 ILE A C 1
ATOM 952 O O . ILE A 1 124 ? -24.607 -10.908 42.619 1.00 98.44 124 ILE A O 1
ATOM 956 N N . GLU A 1 125 ? -22.753 -9.669 42.363 1.00 98.31 125 GLU A N 1
ATOM 957 C CA . GLU A 1 125 ? -22.529 -9.421 43.788 1.00 98.31 125 GLU A CA 1
ATOM 958 C C . GLU A 1 125 ? -23.709 -8.674 44.424 1.00 98.31 125 GLU A C 1
ATOM 960 O O . GLU A 1 125 ? -24.294 -9.165 45.390 1.00 98.31 125 GLU A O 1
ATOM 965 N N . LEU A 1 126 ? -24.145 -7.562 43.824 1.00 98.19 126 LEU A N 1
ATOM 966 C CA . LEU A 1 126 ? -25.296 -6.788 44.298 1.00 98.19 126 LEU A CA 1
ATOM 967 C C . LEU A 1 126 ? -26.599 -7.599 44.264 1.00 98.19 126 LEU A C 1
ATOM 969 O O . LEU A 1 126 ? -27.418 -7.513 45.179 1.00 98.19 126 LEU A O 1
ATOM 973 N N . GLN A 1 127 ? -26.805 -8.421 43.232 1.00 97.19 127 GLN A N 1
ATOM 974 C CA . GLN A 1 127 ? -27.957 -9.325 43.168 1.00 97.19 127 GLN A CA 1
ATOM 975 C C . GLN A 1 127 ? -27.927 -10.374 44.287 1.00 97.19 127 GLN A C 1
ATOM 977 O O . GLN A 1 127 ? -28.977 -10.703 44.848 1.00 97.19 127 GLN A O 1
ATOM 982 N N . ASN A 1 128 ? -26.744 -10.892 44.625 1.00 96.75 128 ASN A N 1
ATOM 983 C CA . ASN A 1 128 ? -26.569 -11.825 45.733 1.00 96.75 128 ASN A CA 1
ATOM 984 C C . ASN A 1 128 ? -26.809 -11.144 47.085 1.00 96.75 128 ASN A C 1
ATOM 986 O O . ASN A 1 128 ? -27.515 -11.713 47.918 1.00 96.75 128 ASN A O 1
ATOM 990 N N . GLU A 1 129 ? -26.307 -9.923 47.287 1.00 96.56 129 GLU A N 1
ATOM 991 C CA . GLU A 1 129 ? -26.561 -9.132 48.496 1.00 96.56 129 GLU A CA 1
ATOM 992 C C . GLU A 1 129 ? -28.060 -8.854 48.671 1.00 96.56 129 GLU A C 1
ATOM 994 O O . GLU A 1 129 ? -28.627 -9.091 49.741 1.00 96.56 129 GLU A O 1
ATOM 999 N N . LEU A 1 130 ? -28.738 -8.430 47.600 1.00 95.75 130 LEU A N 1
ATOM 1000 C CA . LEU A 1 130 ? -30.177 -8.186 47.609 1.00 95.75 130 LEU A CA 1
ATOM 1001 C C . LEU A 1 130 ? -30.959 -9.467 47.926 1.00 95.75 130 LEU A C 1
ATOM 1003 O O . LEU A 1 130 ? -31.870 -9.442 48.756 1.00 95.75 130 LEU A O 1
ATOM 1007 N N . ARG A 1 131 ? -30.583 -10.605 47.329 1.00 94.25 131 ARG A N 1
ATOM 1008 C CA . ARG A 1 131 ? -31.197 -11.907 47.629 1.00 94.25 131 ARG A CA 1
ATOM 1009 C C . ARG A 1 131 ? -30.973 -12.315 49.083 1.00 94.25 131 ARG A C 1
ATOM 1011 O O . ARG A 1 131 ? -31.918 -12.776 49.717 1.00 94.25 131 ARG A O 1
ATOM 1018 N N . ALA A 1 132 ? -29.769 -12.126 49.618 1.00 93.06 132 ALA A N 1
ATOM 1019 C CA . ALA A 1 132 ? -29.460 -12.409 51.015 1.00 93.06 132 ALA A CA 1
ATOM 1020 C C . ALA A 1 132 ? -30.288 -11.521 51.952 1.00 93.06 132 ALA A C 1
ATOM 1022 O O . ALA A 1 132 ? -30.902 -12.024 52.886 1.00 93.06 132 ALA A O 1
ATOM 1023 N N . ARG A 1 133 ? -30.395 -10.217 51.671 1.00 93.19 133 ARG A N 1
ATOM 1024 C CA . ARG A 1 133 ? -31.201 -9.285 52.471 1.00 93.19 133 ARG A CA 1
ATOM 1025 C C . ARG A 1 133 ? -32.696 -9.605 52.405 1.00 93.19 133 ARG A C 1
ATOM 1027 O O . ARG A 1 133 ? -33.356 -9.553 53.437 1.00 93.19 133 ARG A O 1
ATOM 1034 N N . ILE A 1 134 ? -33.234 -9.972 51.240 1.00 89.12 134 ILE A N 1
ATOM 1035 C CA . ILE A 1 134 ? -34.630 -10.426 51.107 1.00 89.12 134 ILE A CA 1
ATOM 1036 C C . ILE A 1 134 ? -34.839 -11.755 51.837 1.00 89.12 134 ILE A C 1
ATOM 1038 O O . ILE A 1 134 ? -35.815 -11.886 52.568 1.00 89.12 134 ILE A O 1
ATOM 1042 N N . GLY A 1 135 ? -33.921 -12.715 51.700 1.00 75.19 135 GLY A N 1
A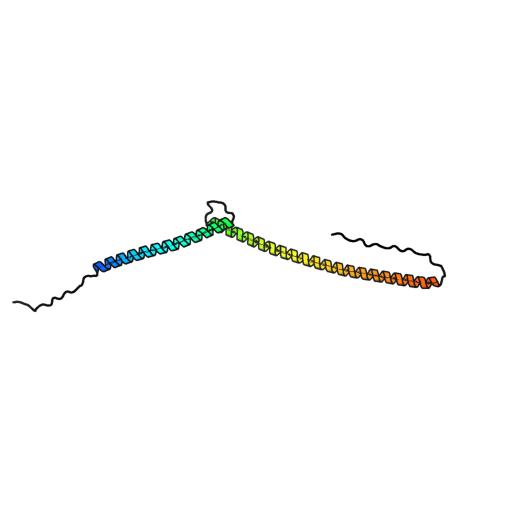TOM 1043 C CA . GLY A 1 135 ? -33.958 -13.984 52.430 1.00 75.19 135 GLY A CA 1
ATOM 1044 C C . GLY A 1 135 ? -33.960 -13.765 53.943 1.00 75.19 135 GLY A C 1
ATOM 1045 O O . GLY A 1 135 ? -34.842 -14.269 54.634 1.00 75.19 135 GLY A O 1
ATOM 1046 N N . ASN A 1 136 ? -33.061 -12.914 54.438 1.00 64.88 136 ASN A N 1
ATOM 1047 C CA . ASN A 1 136 ? -32.962 -12.521 55.844 1.00 64.88 136 ASN A CA 1
ATOM 1048 C C . ASN A 1 136 ? -34.199 -11.741 56.318 1.00 64.88 136 ASN A C 1
ATOM 1050 O O . ASN A 1 136 ? -34.667 -11.951 57.435 1.00 64.88 136 ASN A O 1
ATOM 1054 N N . ASN A 1 137 ? -34.781 -10.876 55.483 1.00 59.25 137 ASN A N 1
ATOM 1055 C CA . ASN A 1 137 ? -36.050 -10.215 55.792 1.00 59.25 137 ASN A CA 1
ATOM 1056 C C . ASN A 1 137 ? -37.228 -11.195 55.781 1.00 59.25 137 ASN A C 1
ATOM 1058 O O . ASN A 1 137 ? -38.127 -11.027 56.593 1.00 59.25 137 ASN A O 1
ATOM 1062 N N . SER A 1 138 ? -37.223 -12.239 54.946 1.00 53.19 138 SER A N 1
ATOM 1063 C CA . SER A 1 138 ? -38.241 -13.297 54.995 1.00 53.19 138 SER A CA 1
ATOM 1064 C C . SER A 1 138 ? -38.138 -14.124 56.281 1.00 53.19 138 SER A C 1
ATOM 1066 O O . SER A 1 138 ? -39.161 -14.468 56.858 1.00 53.19 138 SER A O 1
ATOM 1068 N N . VAL A 1 139 ? -36.923 -14.352 56.801 1.00 53.38 139 VAL A N 1
ATOM 1069 C CA . VAL A 1 139 ? -36.704 -14.996 58.110 1.00 53.38 139 VAL A CA 1
ATOM 1070 C C . VAL A 1 139 ? -37.184 -14.093 59.255 1.00 53.38 139 VAL A C 1
ATOM 1072 O O . VAL A 1 139 ? -37.771 -14.590 60.212 1.00 53.38 139 VAL A O 1
ATOM 1075 N N . ASN A 1 140 ? -37.037 -12.768 59.133 1.00 47.94 140 ASN A N 1
ATOM 1076 C CA . ASN A 1 140 ? -37.605 -11.808 60.090 1.00 47.94 140 ASN A CA 1
ATOM 1077 C C . ASN A 1 140 ? -39.138 -11.651 59.958 1.00 47.94 140 ASN A C 1
ATOM 1079 O O . ASN A 1 140 ? -39.820 -11.453 60.962 1.00 47.94 140 ASN A O 1
ATOM 1083 N N . LEU A 1 141 ? -39.701 -11.794 58.753 1.00 43.97 141 LEU A N 1
ATOM 1084 C CA . LEU A 1 141 ? -41.147 -11.774 58.488 1.00 43.97 141 LEU A CA 1
ATOM 1085 C C . LEU A 1 141 ? -41.833 -13.106 58.829 1.00 43.97 141 LEU A C 1
ATOM 1087 O O . LEU A 1 141 ? -43.010 -13.098 59.159 1.00 43.97 141 LEU A O 1
ATOM 1091 N N . CYS A 1 142 ? -41.126 -14.239 58.856 1.00 45.25 142 CYS A N 1
ATOM 1092 C CA . CYS A 1 142 ? -41.655 -15.501 59.393 1.00 45.25 142 CYS A CA 1
ATOM 1093 C C . CYS A 1 142 ? -41.913 -15.448 60.912 1.00 45.25 142 CYS A C 1
ATOM 1095 O O . CYS A 1 142 ? -42.628 -16.303 61.428 1.00 45.25 142 CYS A O 1
ATOM 1097 N N . SER A 1 143 ? -41.398 -14.432 61.618 1.00 45.16 143 SER A N 1
ATOM 1098 C CA . SER A 1 143 ? -41.791 -14.113 63.001 1.00 45.16 143 SER A CA 1
ATOM 1099 C C . SER A 1 143 ? -43.049 -13.227 63.091 1.00 45.16 143 SER A C 1
ATOM 1101 O O . SER A 1 143 ? -43.578 -13.015 64.179 1.00 45.16 143 SER A O 1
ATOM 1103 N N . LEU A 1 144 ? -43.565 -12.730 61.960 1.00 51.72 144 LEU A N 1
ATOM 1104 C CA . LEU A 1 144 ? -44.838 -12.012 61.842 1.00 51.72 144 LEU A CA 1
ATOM 1105 C C . LEU A 1 144 ? -45.708 -12.735 60.800 1.00 51.72 144 LEU A C 1
ATOM 1107 O O . LEU A 1 144 ? -45.757 -12.368 59.630 1.00 51.72 144 LEU A O 1
ATOM 1111 N N . GLY A 1 145 ? -46.354 -13.821 61.229 1.00 46.19 145 GLY A N 1
ATOM 1112 C CA . GLY A 1 145 ? -47.060 -14.766 60.362 1.00 46.19 145 GLY A CA 1
ATOM 1113 C C . GLY A 1 145 ? -48.014 -14.138 59.341 1.00 46.19 145 GLY A C 1
ATOM 1114 O O . GLY A 1 145 ? -49.146 -13.790 59.675 1.00 46.19 145 GLY A O 1
ATOM 1115 N N . VAL A 1 146 ? -47.596 -14.096 58.072 1.00 54.12 146 VAL A N 1
ATOM 1116 C CA . VAL A 1 146 ? -48.488 -13.823 56.938 1.00 54.12 146 VAL A CA 1
ATOM 1117 C C . VAL A 1 146 ? -48.188 -14.806 55.789 1.00 54.12 146 VAL A C 1
ATOM 1119 O O . VAL A 1 146 ? -47.017 -14.989 55.446 1.00 54.12 146 VAL A O 1
ATOM 1122 N N . PRO A 1 147 ? -49.198 -1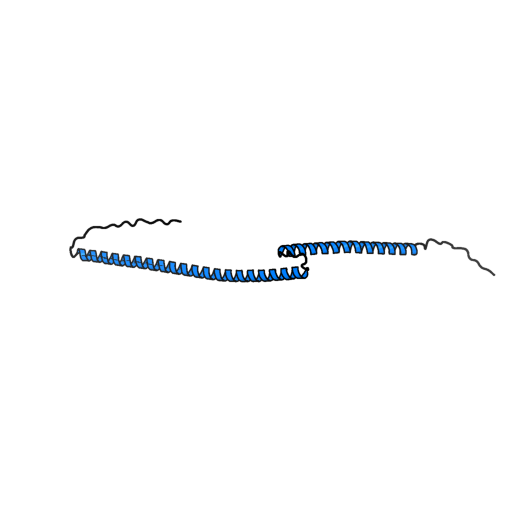5.480 55.192 1.00 46.12 147 PRO A N 1
ATOM 1123 C CA . PRO A 1 147 ? -48.980 -16.527 54.195 1.00 46.12 147 PRO A CA 1
ATOM 1124 C C . PRO A 1 147 ? -48.627 -15.973 52.806 1.00 46.12 147 PRO A C 1
ATOM 1126 O O . PRO A 1 147 ? -49.068 -14.899 52.404 1.00 46.12 147 PRO A O 1
ATOM 1129 N N . HIS A 1 148 ? -47.857 -16.770 52.062 1.00 47.28 148 HIS A N 1
ATOM 1130 C CA . HIS A 1 148 ? -47.412 -16.541 50.684 1.00 47.28 148 HIS A CA 1
ATOM 1131 C C . HIS A 1 148 ? -48.567 -16.540 49.662 1.00 47.28 148 HIS A C 1
ATOM 1133 O O . HIS A 1 148 ? -49.484 -17.352 49.799 1.00 47.28 148 HIS A O 1
ATOM 1139 N N . PRO A 1 149 ? -48.444 -15.804 48.537 1.00 51.03 149 PRO A N 1
ATOM 1140 C CA . PRO A 1 149 ? -49.090 -16.170 47.289 1.00 51.03 149 PRO A CA 1
ATOM 1141 C C . PRO A 1 149 ? -48.113 -16.770 46.267 1.00 51.03 149 PRO A C 1
ATOM 1143 O O . PRO A 1 149 ? -46.922 -16.470 46.198 1.00 51.03 149 PRO A O 1
ATOM 1146 N N . ILE A 1 150 ? -48.696 -17.664 45.480 1.00 51.41 150 ILE A N 1
ATOM 1147 C CA . ILE A 1 150 ? -48.120 -18.588 44.511 1.00 51.41 150 ILE A CA 1
ATOM 1148 C C . ILE A 1 150 ? -47.655 -17.878 43.228 1.00 51.41 150 ILE A C 1
ATOM 1150 O O . ILE A 1 150 ? -48.405 -17.111 42.637 1.00 51.41 150 ILE A O 1
ATOM 1154 N N . GLY A 1 151 ? -46.453 -18.250 42.773 1.00 50.84 151 GLY A N 1
ATOM 1155 C CA . GLY A 1 151 ? -46.151 -18.672 41.399 1.00 50.84 151 GLY A CA 1
ATOM 1156 C C . GLY A 1 151 ? -46.230 -17.659 40.254 1.00 50.84 151 GLY A C 1
ATOM 1157 O O . GLY A 1 151 ? -47.308 -17.232 39.855 1.00 50.84 151 GLY A O 1
ATOM 1158 N N . ARG A 1 152 ? -45.096 -17.463 39.564 1.00 39.06 152 ARG A N 1
ATOM 1159 C CA . ARG A 1 152 ? -45.093 -17.374 38.094 1.00 39.06 152 ARG A CA 1
ATOM 1160 C C . ARG A 1 152 ? -43.704 -17.631 37.510 1.00 39.06 152 ARG A C 1
ATOM 1162 O O . ARG A 1 152 ? -42.789 -16.835 37.687 1.00 39.06 152 ARG A O 1
ATOM 1169 N N . SER A 1 153 ? -43.569 -18.740 36.793 1.00 41.44 153 SER A N 1
ATOM 1170 C CA . SER A 1 153 ? -42.411 -19.044 35.954 1.00 41.44 153 SER A CA 1
ATOM 1171 C C . SER A 1 153 ? -42.597 -18.381 34.589 1.00 41.44 153 SER A C 1
ATOM 1173 O O . SER A 1 153 ? -43.643 -18.558 33.966 1.00 41.44 153 SER A O 1
ATOM 1175 N N . TYR A 1 154 ? -41.587 -17.667 34.096 1.00 39.94 154 TYR A N 1
ATOM 1176 C CA . TYR A 1 154 ? -41.460 -17.338 32.676 1.00 39.94 154 TYR A CA 1
ATOM 1177 C C . TYR A 1 154 ? -40.162 -17.947 32.152 1.00 39.94 154 TYR A C 1
ATOM 1179 O O . TYR A 1 154 ? -39.061 -17.588 32.559 1.00 39.94 154 TYR A O 1
ATOM 1187 N N . THR A 1 155 ? -40.330 -18.920 31.264 1.00 46.50 155 THR A N 1
ATOM 1188 C CA . THR A 1 155 ? -39.288 -19.552 30.463 1.00 46.50 155 THR A CA 1
ATOM 1189 C C . THR A 1 155 ? -38.852 -18.580 29.368 1.00 46.50 155 THR A C 1
ATOM 1191 O O . THR A 1 155 ? -39.663 -18.216 28.515 1.00 46.50 155 THR A O 1
ATOM 1194 N N . THR A 1 156 ? -37.591 -18.157 29.356 1.00 49.78 156 THR A N 1
ATOM 1195 C CA . THR A 1 156 ? -36.998 -17.442 28.221 1.00 49.78 156 THR A CA 1
ATOM 1196 C C . THR A 1 156 ? -36.473 -18.466 27.217 1.00 49.78 156 THR A C 1
ATOM 1198 O O . THR A 1 156 ? -35.489 -19.155 27.477 1.00 49.78 156 THR A O 1
ATOM 1201 N N . ASN A 1 157 ? -37.148 -18.599 26.072 1.00 49.56 157 ASN A N 1
ATOM 1202 C CA . ASN A 1 157 ? -36.610 -19.360 24.948 1.00 49.56 157 ASN A CA 1
ATOM 1203 C C . ASN A 1 157 ? -35.541 -18.535 24.223 1.00 49.56 157 ASN A C 1
ATOM 1205 O O . ASN A 1 157 ? -35.723 -17.360 23.909 1.00 49.56 157 ASN A O 1
ATOM 1209 N N . LEU A 1 158 ? -34.423 -19.217 24.016 1.00 50.97 158 LEU A N 1
ATOM 1210 C CA . LEU A 1 158 ? -33.181 -18.837 23.367 1.00 50.97 158 LEU A CA 1
ATOM 1211 C C . LEU A 1 158 ? -33.426 -18.532 21.876 1.00 50.97 158 LEU A C 1
ATOM 1213 O O . LEU A 1 158 ? -33.937 -19.388 21.157 1.00 50.97 158 LEU A O 1
ATOM 1217 N N . ALA A 1 159 ? -33.078 -17.330 21.411 1.00 49.72 159 ALA A N 1
ATOM 1218 C CA . ALA A 1 159 ? -33.146 -16.965 19.996 1.00 49.72 159 ALA A CA 1
ATOM 1219 C C . ALA A 1 159 ? -31.769 -17.138 19.339 1.00 49.72 159 ALA A C 1
ATOM 1221 O O . ALA A 1 159 ? -30.794 -16.476 19.691 1.00 49.72 159 ALA A O 1
ATOM 1222 N N . THR A 1 160 ? -31.724 -18.077 18.403 1.00 59.72 160 THR A N 1
ATOM 1223 C CA . THR A 1 160 ? -30.602 -18.460 17.547 1.00 59.72 160 THR A CA 1
ATOM 1224 C C . THR A 1 160 ? -30.290 -17.360 16.524 1.00 59.72 160 THR A C 1
ATOM 1226 O O . THR A 1 160 ? -31.192 -16.854 15.860 1.00 59.72 160 THR A O 1
ATOM 1229 N N . HIS A 1 161 ? -29.010 -17.015 16.375 1.00 55.34 161 HIS A N 1
ATOM 1230 C CA . HIS A 1 161 ? -28.476 -16.199 15.275 1.00 55.34 161 HIS A CA 1
ATOM 1231 C C . HIS A 1 161 ? -28.607 -16.918 13.919 1.00 55.34 161 HIS A C 1
ATOM 1233 O O . HIS A 1 161 ? -28.357 -18.125 13.869 1.00 55.34 161 HIS A O 1
ATOM 1239 N N . PRO A 1 162 ? -28.825 -16.191 12.806 1.00 63.91 162 PRO A N 1
ATOM 1240 C CA . PRO A 1 162 ? -28.362 -16.632 11.500 1.00 63.91 162 PRO A CA 1
ATOM 1241 C C . PRO A 1 162 ? -27.221 -15.748 10.962 1.00 63.91 162 PRO A C 1
ATOM 1243 O O . PRO A 1 162 ? -27.256 -14.524 11.085 1.00 63.91 162 PRO A O 1
ATOM 1246 N N . THR A 1 163 ? -26.211 -16.474 10.472 1.00 58.31 163 THR A N 1
ATOM 1247 C CA . THR A 1 163 ? -25.291 -16.256 9.332 1.00 58.31 163 THR A CA 1
ATOM 1248 C C . THR A 1 163 ? -25.055 -14.848 8.797 1.00 58.31 163 THR A C 1
ATOM 1250 O O . THR A 1 163 ? -26.009 -14.221 8.293 1.00 58.31 163 THR A O 1
#